Protein AF-A0A5C9CG38-F1 (afdb_monomer_lite)

Sequence (108 aa):
LFNFIDNTILIHFIHRGLAYILLVVTLVWWFKLIKIDGSSLFNSFKKWPLIIVLLQVLLGIASVLTSSGIIPGQWGYFEWMAQLHQLMGMLLLLSLVMMLYLVQRKAQ

Secondary structure (DSSP, 8-state):
-HHHHS-HHHHHHHHHHHHHHHHHHHHHHHHHHTT----HHHHHHTTHHHHHHHHHHHHHHHHHHHGGG--TT---HHHHHHHHHHHHHHHHHHHHHHHHHHHSPP--

pLDDT: mean 92.12, std 11.8, range [35.84, 98.56]

Structure (mmCIF, N/CA/C/O backbone):
data_AF-A0A5C9CG38-F1
#
_entry.id   AF-A0A5C9CG38-F1
#
loop_
_atom_site.group_PDB
_atom_site.id
_atom_site.type_symbol
_atom_site.label_atom_id
_atom_site.label_alt_id
_atom_site.label_comp_id
_atom_site.label_asym_id
_atom_site.label_entity_id
_atom_site.label_seq_id
_atom_site.pdbx_PDB_ins_code
_atom_site.Cartn_x
_atom_site.Cartn_y
_atom_site.Cartn_z
_atom_site.occupancy
_atom_site.B_iso_or_equiv
_atom_site.auth_seq_id
_atom_site.auth_comp_id
_atom_site.auth_asym_id
_atom_site.auth_atom_id
_atom_site.pdbx_PDB_model_num
ATOM 1 N N . LEU A 1 1 ? 11.182 -27.100 -9.933 1.00 53.88 1 LEU A N 1
ATOM 2 C CA . LEU A 1 1 ? 11.507 -25.985 -9.014 1.00 53.88 1 LEU A CA 1
ATOM 3 C C . LEU A 1 1 ? 12.316 -24.880 -9.703 1.00 53.88 1 LEU A C 1
ATOM 5 O O . LEU A 1 1 ? 11.860 -23.751 -9.653 1.00 53.88 1 LEU A O 1
ATOM 9 N N . PHE A 1 2 ? 13.417 -25.189 -10.409 1.00 55.34 2 PHE A N 1
ATOM 10 C CA . PHE A 1 2 ? 14.241 -24.207 -11.154 1.00 55.34 2 PHE A CA 1
ATOM 11 C C . PHE A 1 2 ? 13.436 -23.227 -12.041 1.00 55.34 2 PHE A C 1
ATOM 13 O O . PHE A 1 2 ? 13.574 -22.016 -11.930 1.00 55.34 2 PHE A O 1
ATOM 20 N N . ASN A 1 3 ? 12.461 -23.729 -12.807 1.00 64.75 3 ASN A N 1
ATOM 21 C CA . ASN A 1 3 ? 11.660 -22.903 -13.728 1.00 64.75 3 ASN A CA 1
ATOM 22 C C . ASN A 1 3 ? 10.762 -21.833 -13.049 1.00 64.75 3 ASN A C 1
ATOM 24 O O . ASN A 1 3 ? 10.271 -20.932 -13.720 1.00 64.75 3 ASN A O 1
ATOM 28 N N . PHE A 1 4 ? 10.524 -21.919 -11.731 1.00 63.34 4 PHE A N 1
ATOM 29 C CA . PHE A 1 4 ? 9.694 -20.943 -11.006 1.00 63.34 4 PHE A CA 1
ATOM 30 C C . PHE A 1 4 ? 10.463 -19.704 -10.535 1.00 63.34 4 PHE A C 1
ATOM 32 O O . PHE A 1 4 ? 9.847 -18.667 -10.303 1.00 63.34 4 PHE A O 1
ATOM 39 N N . ILE A 1 5 ? 11.782 -19.824 -10.375 1.00 70.44 5 ILE A N 1
ATOM 40 C CA . ILE A 1 5 ? 12.639 -18.778 -9.798 1.00 70.44 5 ILE A CA 1
ATOM 41 C C . ILE A 1 5 ? 13.495 -18.118 -10.886 1.00 70.44 5 ILE A C 1
ATOM 43 O O . ILE A 1 5 ? 13.788 -16.935 -10.789 1.00 70.44 5 ILE A O 1
ATOM 47 N N . ASP A 1 6 ? 13.818 -18.833 -11.964 1.00 77.69 6 ASP A N 1
ATOM 48 C CA . ASP A 1 6 ? 14.662 -18.285 -13.034 1.00 77.69 6 ASP A CA 1
ATOM 49 C C . ASP A 1 6 ? 13.848 -17.565 -14.124 1.00 77.69 6 ASP A C 1
ATOM 51 O O . ASP A 1 6 ? 14.373 -16.765 -14.900 1.00 77.69 6 ASP A O 1
ATOM 55 N N . ASN A 1 7 ? 12.536 -17.818 -14.185 1.00 88.69 7 ASN A N 1
ATOM 56 C CA . ASN A 1 7 ? 11.658 -17.200 -15.170 1.00 88.69 7 ASN A CA 1
ATOM 57 C C . ASN A 1 7 ? 11.151 -15.835 -14.676 1.00 88.69 7 ASN A C 1
ATOM 59 O O . ASN A 1 7 ? 10.155 -15.737 -13.956 1.00 88.69 7 ASN A O 1
ATOM 63 N N . THR A 1 8 ? 11.818 -14.766 -15.107 1.00 88.06 8 THR A N 1
ATOM 64 C CA . THR A 1 8 ? 11.496 -13.377 -14.733 1.00 88.06 8 THR A CA 1
ATOM 65 C C . THR A 1 8 ? 10.062 -12.976 -15.085 1.00 88.06 8 THR A C 1
ATOM 67 O O . THR A 1 8 ? 9.396 -12.302 -14.295 1.00 88.06 8 THR A O 1
ATOM 70 N N . ILE A 1 9 ? 9.534 -13.434 -16.226 1.00 89.38 9 ILE A N 1
ATOM 71 C CA . ILE A 1 9 ? 8.146 -13.173 -16.635 1.00 89.38 9 ILE A CA 1
ATOM 72 C C . ILE A 1 9 ? 7.180 -13.789 -15.622 1.00 89.38 9 ILE A C 1
ATOM 74 O O . ILE A 1 9 ? 6.231 -13.128 -15.189 1.00 89.38 9 ILE A O 1
ATOM 78 N N . LEU A 1 10 ? 7.439 -15.034 -15.217 1.00 92.12 10 LEU A N 1
ATOM 79 C CA . LEU A 1 10 ? 6.624 -15.737 -14.234 1.00 92.12 10 LEU A CA 1
ATOM 80 C C . LEU A 1 10 ? 6.702 -15.073 -12.854 1.00 92.12 10 LEU A C 1
ATOM 82 O O . LEU A 1 10 ? 5.665 -14.890 -12.221 1.00 92.12 10 LEU A O 1
ATOM 86 N N . ILE A 1 11 ? 7.888 -14.645 -12.412 1.00 92.06 11 ILE A N 1
ATOM 87 C CA . ILE A 1 11 ? 8.055 -13.913 -11.146 1.00 92.06 11 ILE A CA 1
ATOM 88 C C . ILE A 1 11 ? 7.218 -12.634 -11.154 1.00 92.06 11 ILE A C 1
ATOM 90 O O . ILE A 1 11 ? 6.448 -12.393 -10.223 1.00 92.06 11 ILE A O 1
ATOM 94 N N . HIS A 1 12 ? 7.307 -11.828 -12.218 1.00 91.88 12 HIS A N 1
ATOM 95 C CA . HIS A 1 12 ? 6.506 -10.611 -12.335 1.00 91.88 12 HIS A CA 1
ATOM 96 C C . HIS A 1 12 ? 5.005 -10.913 -12.397 1.00 91.88 12 HIS A C 1
ATOM 98 O O . HIS A 1 12 ? 4.207 -10.167 -11.831 1.00 91.88 12 HIS A O 1
ATOM 104 N N . PHE A 1 13 ? 4.601 -11.995 -13.067 1.00 93.56 13 PHE A N 1
ATOM 105 C CA . PHE A 1 13 ? 3.209 -12.438 -13.095 1.00 93.56 13 PHE A CA 1
ATOM 106 C C . PHE A 1 13 ? 2.699 -12.784 -11.692 1.00 93.56 13 PHE A C 1
ATOM 108 O O . PHE A 1 13 ? 1.689 -12.226 -11.264 1.00 93.56 13 PHE A O 1
ATOM 115 N N . ILE A 1 14 ? 3.428 -13.627 -10.954 1.00 95.50 14 ILE A N 1
ATOM 116 C CA . ILE A 1 14 ? 3.076 -14.026 -9.587 1.00 95.50 14 ILE A CA 1
ATOM 117 C C . ILE A 1 14 ? 3.047 -12.806 -8.666 1.00 95.50 14 ILE A C 1
ATOM 119 O O . ILE A 1 14 ? 2.072 -12.617 -7.947 1.00 95.50 14 ILE A O 1
ATOM 123 N N . HIS A 1 15 ? 4.062 -11.941 -8.714 1.00 95.25 15 HIS A N 1
ATOM 124 C CA . HIS A 1 15 ? 4.128 -10.747 -7.872 1.00 95.25 15 HIS A CA 1
ATOM 125 C C . HIS A 1 15 ? 2.929 -9.809 -8.096 1.00 95.25 15 HIS A C 1
ATOM 127 O O . HIS A 1 15 ? 2.287 -9.393 -7.132 1.00 95.25 15 HIS A O 1
ATOM 133 N N . ARG A 1 16 ? 2.569 -9.526 -9.358 1.00 95.69 16 ARG A N 1
ATOM 134 C CA . ARG A 1 16 ? 1.373 -8.728 -9.692 1.00 95.69 16 ARG A CA 1
ATOM 135 C C . ARG A 1 16 ? 0.089 -9.413 -9.227 1.00 95.69 16 ARG A C 1
ATOM 137 O O . ARG A 1 16 ? -0.775 -8.756 -8.653 1.00 95.69 16 ARG A O 1
ATOM 144 N N . GLY A 1 17 ? -0.010 -10.729 -9.419 1.00 97.00 17 GLY A N 1
ATOM 145 C CA . GLY A 1 17 ? -1.125 -11.532 -8.919 1.00 97.00 17 GLY A CA 1
ATOM 146 C C . GLY A 1 17 ? -1.296 -11.405 -7.404 1.00 97.00 17 GLY A C 1
ATOM 147 O O . GLY A 1 17 ? -2.394 -11.117 -6.930 1.00 97.00 17 GLY A O 1
ATOM 148 N N . LEU A 1 18 ? -0.204 -11.528 -6.644 1.00 97.31 18 LEU A N 1
ATOM 149 C CA . LEU A 1 18 ? -0.200 -11.352 -5.191 1.00 97.31 18 LEU A CA 1
ATOM 150 C C . LEU A 1 18 ? -0.602 -9.931 -4.780 1.00 97.31 18 LEU A C 1
ATOM 152 O O . LEU A 1 18 ? -1.383 -9.779 -3.843 1.00 97.31 18 LEU A O 1
ATOM 156 N N . ALA A 1 19 ? -0.132 -8.901 -5.488 1.00 97.75 19 ALA A N 1
ATOM 157 C CA . ALA A 1 19 ? -0.504 -7.515 -5.209 1.00 97.75 19 ALA A CA 1
ATOM 158 C C . ALA A 1 19 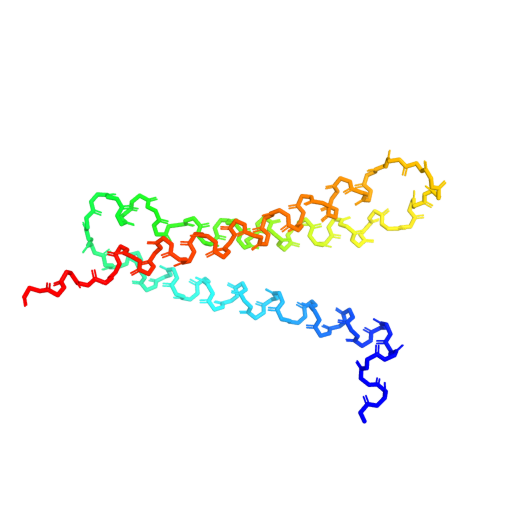? -2.019 -7.280 -5.365 1.00 97.75 19 ALA A C 1
ATOM 160 O O . ALA A 1 19 ? -2.642 -6.666 -4.497 1.00 97.75 19 ALA A O 1
ATOM 161 N N . TYR A 1 20 ? -2.641 -7.817 -6.420 1.00 97.75 20 TYR A N 1
ATOM 162 C CA . TYR A 1 20 ? -4.089 -7.696 -6.624 1.00 97.75 20 TYR A CA 1
ATOM 163 C C . TYR A 1 20 ? -4.901 -8.512 -5.614 1.00 97.75 20 TYR A C 1
ATOM 165 O O . TYR A 1 20 ? -5.910 -8.020 -5.108 1.00 97.75 20 TYR A O 1
ATOM 173 N N . ILE A 1 21 ? -4.448 -9.719 -5.261 1.00 98.38 21 ILE A N 1
ATOM 174 C CA . ILE A 1 21 ? -5.072 -10.515 -4.194 1.00 98.38 21 ILE A CA 1
ATOM 175 C C . ILE A 1 21 ? -5.023 -9.746 -2.869 1.00 98.38 21 ILE A C 1
ATOM 177 O O . ILE A 1 21 ? -6.043 -9.627 -2.190 1.00 98.38 21 ILE A O 1
ATOM 181 N N . LEU A 1 22 ? -3.866 -9.179 -2.517 1.00 98.00 22 LEU A N 1
ATOM 182 C CA . LEU A 1 22 ? -3.689 -8.412 -1.287 1.00 98.00 22 LEU A CA 1
ATOM 183 C C . LEU A 1 22 ? -4.591 -7.173 -1.253 1.00 98.00 22 LEU A C 1
ATOM 185 O O . LEU A 1 22 ? -5.200 -6.892 -0.218 1.00 98.00 22 LEU A O 1
ATOM 189 N N . LEU A 1 23 ? -4.734 -6.473 -2.382 1.00 98.50 23 LEU A N 1
ATOM 190 C CA . LEU A 1 23 ? -5.667 -5.356 -2.522 1.00 98.50 23 LEU A CA 1
ATOM 191 C C . LEU A 1 23 ? -7.114 -5.797 -2.255 1.00 98.50 23 LEU A C 1
ATOM 193 O O . LEU A 1 23 ? -7.795 -5.182 -1.436 1.00 98.50 23 LEU A O 1
ATOM 197 N N . VAL A 1 24 ? -7.575 -6.879 -2.891 1.00 98.56 24 VAL A N 1
ATOM 198 C CA . VAL A 1 24 ? -8.944 -7.396 -2.716 1.00 98.56 24 VAL A CA 1
ATOM 199 C C . VAL A 1 24 ? -9.194 -7.833 -1.274 1.00 98.56 24 VAL A C 1
ATOM 201 O O . VAL A 1 24 ? -10.207 -7.454 -0.686 1.00 98.56 24 VAL A O 1
ATOM 204 N N . VAL A 1 25 ? -8.272 -8.587 -0.670 1.00 98.31 25 VAL A N 1
ATOM 205 C CA . VAL A 1 25 ? -8.401 -9.046 0.722 1.00 98.31 25 VAL A CA 1
ATOM 206 C C . VAL A 1 25 ? -8.458 -7.859 1.683 1.00 98.31 25 VAL A C 1
ATOM 208 O O . VAL A 1 25 ? -9.332 -7.818 2.550 1.00 98.31 25 VAL A O 1
ATOM 211 N N . THR A 1 26 ? -7.583 -6.867 1.505 1.00 97.94 26 THR A N 1
ATOM 212 C CA . THR A 1 26 ? -7.554 -5.664 2.351 1.00 97.94 26 THR A CA 1
ATOM 213 C C . THR A 1 26 ? -8.822 -4.829 2.180 1.00 97.94 26 THR A C 1
ATOM 215 O O . THR A 1 26 ? -9.359 -4.324 3.163 1.00 97.94 26 THR A O 1
ATOM 218 N N . LEU A 1 27 ? -9.352 -4.730 0.958 1.00 98.31 27 LEU A N 1
ATOM 219 C CA . LEU A 1 27 ? -10.608 -4.042 0.666 1.00 98.31 27 LEU A CA 1
ATOM 220 C C . LEU A 1 27 ? -11.803 -4.728 1.344 1.00 98.31 27 LEU A C 1
ATOM 222 O O . LEU A 1 27 ? -12.580 -4.076 2.042 1.00 98.31 27 LEU A O 1
ATOM 226 N N . VAL A 1 28 ? -11.931 -6.050 1.196 1.00 98.38 28 VAL A N 1
ATOM 227 C CA . VAL A 1 28 ? -12.986 -6.842 1.853 1.00 98.38 28 VAL A CA 1
ATOM 228 C C . VAL A 1 28 ? -12.878 -6.737 3.374 1.00 98.38 28 VAL A C 1
ATOM 230 O O . VAL A 1 28 ? -13.891 -6.589 4.060 1.00 98.38 28 VAL A O 1
ATOM 233 N N . TRP A 1 29 ? -11.663 -6.796 3.917 1.00 96.88 29 TRP A N 1
ATOM 234 C CA . TRP A 1 29 ? -11.417 -6.620 5.344 1.00 96.88 29 TRP A CA 1
ATOM 235 C C . TRP A 1 29 ? -11.818 -5.221 5.826 1.00 96.88 29 TRP A C 1
ATOM 237 O O . TRP A 1 29 ? -12.542 -5.103 6.814 1.00 96.88 29 TRP A O 1
ATOM 247 N N . TRP A 1 30 ? -11.453 -4.169 5.093 1.00 96.62 30 TRP A N 1
ATOM 248 C CA . TRP A 1 30 ? -11.833 -2.796 5.416 1.00 96.62 30 TRP A CA 1
ATOM 249 C C . TRP A 1 30 ? -13.356 -2.601 5.429 1.00 96.62 30 TRP A C 1
ATOM 251 O O . TRP A 1 30 ? -13.885 -2.039 6.387 1.00 96.62 30 TRP A O 1
ATOM 261 N N . PHE A 1 31 ? -14.086 -3.154 4.451 1.00 97.69 31 PHE A N 1
ATOM 262 C CA . PHE A 1 31 ? -15.557 -3.123 4.435 1.00 97.69 31 PHE A CA 1
ATOM 263 C C . PHE A 1 31 ? -16.200 -3.791 5.658 1.00 97.69 31 PHE A C 1
ATOM 265 O O . PHE A 1 31 ? -17.303 -3.414 6.062 1.00 97.69 31 PHE A O 1
ATOM 272 N N . LYS A 1 32 ? -15.533 -4.780 6.262 1.00 95.81 32 LYS A N 1
ATOM 273 C CA . LYS A 1 32 ? -15.974 -5.370 7.531 1.00 95.81 32 LYS A CA 1
ATOM 274 C C . LYS A 1 32 ? -15.651 -4.446 8.709 1.00 95.81 32 LYS A C 1
ATOM 276 O O . LYS A 1 32 ? -16.512 -4.243 9.558 1.00 95.81 32 LYS A O 1
ATOM 281 N N . LEU A 1 33 ? -14.460 -3.844 8.742 1.00 93.75 33 LEU A N 1
ATOM 282 C CA . LEU A 1 33 ? -14.022 -2.965 9.835 1.00 93.75 33 LEU A CA 1
ATOM 283 C C . LEU A 1 33 ? -14.788 -1.643 9.932 1.00 93.75 33 LEU A C 1
ATOM 285 O O . LEU A 1 33 ? -14.951 -1.115 11.030 1.00 93.75 33 LEU A O 1
ATOM 289 N N . ILE A 1 34 ? -15.260 -1.077 8.819 1.00 94.25 34 ILE A N 1
ATOM 290 C CA . ILE A 1 34 ? -16.038 0.173 8.869 1.00 94.25 34 ILE A CA 1
ATOM 291 C C . ILE A 1 34 ? -17.356 0.014 9.631 1.00 94.25 34 ILE A C 1
ATOM 293 O O . ILE A 1 34 ? -17.838 0.994 10.182 1.00 94.25 34 ILE A O 1
ATOM 297 N N . LYS A 1 35 ? -17.894 -1.210 9.708 1.00 94.38 35 LYS A N 1
ATOM 298 C CA . LYS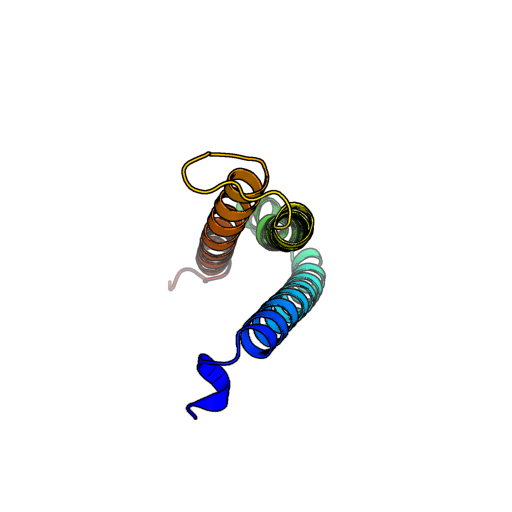 A 1 35 ? -19.121 -1.541 10.449 1.00 94.38 35 LYS A CA 1
ATOM 299 C C . LYS A 1 35 ? -18.884 -1.756 11.946 1.00 94.38 35 LYS A C 1
ATOM 301 O O . LYS A 1 35 ? -19.836 -1.990 12.679 1.00 94.38 35 LYS A O 1
ATOM 306 N N . ILE A 1 36 ? -17.625 -1.752 12.379 1.00 92.81 36 ILE A N 1
ATOM 307 C CA . ILE A 1 36 ? -17.228 -1.960 13.768 1.00 92.81 36 ILE A CA 1
ATOM 308 C C . ILE A 1 36 ? -16.784 -0.615 14.330 1.00 92.81 36 ILE A C 1
ATOM 310 O O . ILE A 1 36 ? -15.861 0.013 13.796 1.00 92.81 36 ILE A O 1
ATOM 314 N N . ASP A 1 37 ? -17.413 -0.210 15.426 1.00 88.00 37 ASP A N 1
ATOM 315 C CA . ASP A 1 37 ? -16.959 0.908 16.240 1.00 88.00 37 ASP A CA 1
ATOM 316 C C . ASP A 1 37 ? -16.009 0.407 17.325 1.00 88.00 37 ASP A C 1
ATOM 318 O O . 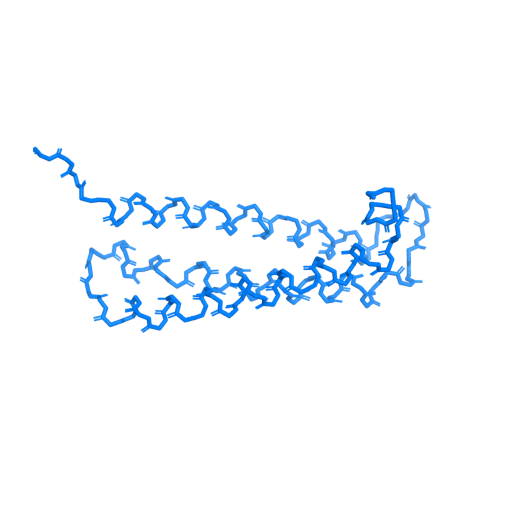ASP A 1 37 ? -16.276 -0.575 18.019 1.00 88.00 37 ASP A O 1
ATOM 322 N N . GLY A 1 38 ? -14.863 1.073 17.444 1.00 88.06 38 GLY A N 1
ATOM 323 C CA . GLY A 1 38 ? -13.854 0.778 18.454 1.00 88.06 38 GLY A CA 1
ATOM 324 C C . GLY A 1 38 ? -13.360 2.048 19.133 1.00 88.06 38 GLY A C 1
ATOM 325 O O . GLY A 1 38 ? -14.057 3.059 19.200 1.00 88.06 38 GLY A O 1
ATOM 326 N N . SER A 1 39 ? -12.124 2.014 19.626 1.00 91.50 39 SER A N 1
ATOM 327 C CA . SER A 1 39 ? -11.480 3.209 20.174 1.00 91.50 39 SER A CA 1
ATOM 328 C C . SER A 1 39 ? -11.313 4.304 19.109 1.00 91.50 39 SER A C 1
ATOM 330 O O . SER A 1 39 ? -11.269 4.029 17.908 1.00 91.50 39 SER A O 1
ATOM 332 N N . SER A 1 40 ? -11.156 5.560 19.544 1.00 92.00 40 SER A N 1
ATOM 333 C CA . SER A 1 40 ? -10.878 6.690 18.640 1.00 92.00 40 SER A CA 1
ATOM 334 C C . SER A 1 40 ? -9.654 6.431 17.743 1.00 92.00 40 SER A C 1
ATOM 336 O O . SER A 1 40 ? -9.687 6.697 16.538 1.00 92.00 40 SER A O 1
ATOM 338 N N . LEU A 1 41 ? -8.605 5.806 18.300 1.00 92.94 41 LEU A N 1
ATOM 339 C CA . LEU A 1 41 ? -7.428 5.385 17.537 1.00 92.94 41 LEU A CA 1
ATOM 340 C C . LEU A 1 41 ? -7.780 4.304 16.508 1.00 92.94 41 LEU A C 1
ATOM 342 O O . LEU A 1 41 ? -7.478 4.473 15.332 1.00 92.94 41 LEU A O 1
ATOM 346 N N . PHE A 1 42 ? -8.481 3.237 16.896 1.00 94.56 42 PHE A N 1
ATOM 347 C CA . PHE A 1 42 ? -8.918 2.203 15.952 1.00 94.56 42 PHE A CA 1
ATOM 348 C C . PHE A 1 42 ? -9.732 2.788 14.787 1.00 94.56 42 PHE A C 1
ATOM 350 O O . PHE A 1 42 ? -9.448 2.506 13.623 1.00 94.56 42 PHE A O 1
ATOM 357 N N . ASN A 1 43 ? -10.692 3.665 15.083 1.00 93.75 43 ASN A N 1
ATOM 358 C CA . ASN A 1 43 ? -11.534 4.294 14.068 1.00 93.75 43 ASN A CA 1
ATOM 359 C C . ASN A 1 43 ? -10.753 5.230 13.136 1.00 93.75 43 ASN A C 1
ATOM 361 O O . ASN A 1 43 ? -11.045 5.282 11.941 1.00 93.75 43 ASN A O 1
ATOM 365 N N . SER A 1 44 ? -9.734 5.916 13.654 1.00 93.44 44 SER A N 1
ATOM 366 C CA . SER A 1 44 ? -8.850 6.764 12.851 1.00 93.44 44 SER A CA 1
ATOM 367 C C . SER A 1 44 ? -7.928 5.938 11.957 1.00 93.44 44 SER A C 1
ATOM 369 O O . SER A 1 44 ? -7.682 6.312 10.805 1.00 93.44 44 SER A O 1
ATOM 371 N N . PHE A 1 45 ? -7.433 4.806 12.470 1.00 94.81 45 PHE A N 1
ATOM 372 C CA . PHE A 1 45 ? -6.360 4.059 11.829 1.00 94.81 45 PHE A CA 1
ATOM 373 C C . PHE A 1 45 ? -6.810 2.894 10.931 1.00 94.81 45 PHE A C 1
ATOM 375 O O . PHE A 1 45 ? -6.066 2.518 10.023 1.00 94.81 45 PHE A O 1
ATOM 382 N N . LYS A 1 46 ? -8.046 2.390 11.075 1.00 95.38 46 LYS A N 1
ATOM 383 C CA . LYS A 1 46 ? -8.573 1.244 10.303 1.00 95.38 46 LYS A CA 1
ATOM 384 C C . LYS A 1 46 ? -8.546 1.409 8.781 1.00 95.38 46 LYS A C 1
ATOM 386 O O . LYS A 1 46 ? -8.562 0.416 8.063 1.00 95.38 46 LYS A O 1
ATOM 391 N N . LYS A 1 47 ? -8.490 2.646 8.275 1.00 96.38 47 LYS A N 1
ATOM 392 C CA . LYS A 1 47 ? -8.418 2.956 6.835 1.00 96.38 47 LYS A CA 1
ATOM 393 C C . LYS A 1 47 ? -7.009 2.907 6.236 1.00 96.38 47 LYS A C 1
ATOM 395 O O . LYS A 1 47 ? -6.891 2.751 5.024 1.00 96.38 47 LYS A O 1
ATOM 400 N N . TRP A 1 48 ? -5.951 3.041 7.041 1.00 97.69 48 TRP A N 1
ATOM 401 C CA . TRP A 1 48 ? -4.587 3.184 6.516 1.00 97.69 48 TRP A CA 1
ATOM 402 C C . TRP A 1 48 ? -4.086 1.981 5.723 1.00 97.69 48 TRP A C 1
ATOM 404 O O . TRP A 1 48 ? -3.549 2.221 4.645 1.00 97.69 48 TRP A O 1
ATOM 414 N N . PRO A 1 49 ? -4.296 0.720 6.151 1.00 98.19 49 PRO A N 1
ATOM 415 C CA . PRO A 1 49 ? -3.847 -0.416 5.350 1.00 98.19 49 PRO A CA 1
ATOM 416 C C . PRO A 1 49 ? -4.438 -0.410 3.931 1.00 98.19 49 PRO A C 1
ATOM 418 O O . PRO A 1 49 ? -3.724 -0.686 2.972 1.00 98.19 49 PRO A O 1
ATOM 421 N N . LEU A 1 50 ? -5.710 -0.013 3.774 1.00 98.44 50 LEU A N 1
ATOM 422 C CA . LEU A 1 50 ? -6.350 0.100 2.458 1.00 98.44 50 LEU A CA 1
ATOM 423 C C . LEU A 1 50 ? -5.746 1.233 1.614 1.00 98.44 50 LEU A C 1
ATOM 425 O O . LEU A 1 50 ? -5.463 1.043 0.434 1.00 98.44 50 LEU A O 1
ATOM 429 N N . ILE A 1 51 ? -5.533 2.409 2.209 1.00 98.44 51 ILE A N 1
ATOM 430 C CA . ILE A 1 51 ? -4.926 3.551 1.507 1.00 98.44 51 ILE A CA 1
ATOM 431 C C . ILE A 1 51 ? -3.506 3.200 1.047 1.00 98.44 51 ILE A C 1
ATOM 433 O O . ILE A 1 51 ? -3.145 3.459 -0.099 1.00 98.44 51 ILE A O 1
ATOM 437 N N . ILE A 1 52 ? -2.712 2.577 1.919 1.00 98.56 52 ILE A N 1
ATOM 438 C CA . ILE A 1 52 ? -1.317 2.245 1.629 1.00 98.56 52 ILE A CA 1
ATOM 439 C C . ILE A 1 52 ? -1.227 1.154 0.557 1.00 98.56 52 ILE A C 1
ATOM 441 O O . ILE A 1 52 ? -0.443 1.314 -0.374 1.00 98.56 52 ILE A O 1
ATOM 445 N N . VAL A 1 53 ? -2.045 0.091 0.609 1.00 98.50 53 VAL A N 1
ATOM 446 C CA . VAL A 1 53 ? -2.011 -0.955 -0.434 1.00 98.50 53 VAL A CA 1
ATOM 447 C C . VAL A 1 53 ? -2.456 -0.417 -1.801 1.00 98.50 53 VAL A C 1
ATOM 449 O O . VAL A 1 53 ? -1.890 -0.806 -2.820 1.00 98.50 53 VAL A O 1
ATOM 452 N N . LEU A 1 54 ? -3.406 0.528 -1.845 1.00 98.50 54 LEU A N 1
ATOM 453 C CA . LEU A 1 54 ? -3.786 1.216 -3.085 1.00 98.50 54 LEU A CA 1
ATOM 454 C C . LEU A 1 54 ? -2.606 2.002 -3.668 1.00 98.50 54 LEU A C 1
ATOM 456 O O . LEU A 1 54 ? -2.282 1.838 -4.844 1.00 98.50 54 LEU A O 1
ATOM 460 N N . LEU A 1 55 ? -1.927 2.807 -2.844 1.00 98.38 55 LEU A N 1
ATOM 461 C CA . LEU A 1 55 ? -0.737 3.550 -3.268 1.00 98.38 55 LEU A CA 1
ATOM 462 C C . LEU A 1 55 ? 0.393 2.611 -3.700 1.00 98.38 55 LEU A C 1
ATOM 464 O O . LEU A 1 55 ? 1.031 2.855 -4.721 1.00 98.38 55 LEU A O 1
ATOM 468 N N . GLN A 1 56 ? 0.606 1.512 -2.977 1.00 98.31 56 GLN A N 1
ATOM 469 C CA . GLN A 1 56 ? 1.594 0.498 -3.324 1.00 98.31 56 GLN A CA 1
ATOM 470 C C . GLN A 1 56 ? 1.311 -0.095 -4.713 1.00 98.31 56 GLN A C 1
ATOM 472 O O . GLN A 1 56 ? 2.217 -0.149 -5.540 1.00 98.31 56 GLN A O 1
ATOM 477 N N . VAL A 1 57 ? 0.069 -0.485 -5.022 1.00 98.44 57 VAL A N 1
ATOM 478 C CA . VAL A 1 57 ? -0.294 -1.022 -6.348 1.00 98.44 57 VAL A CA 1
ATOM 479 C C . VAL A 1 57 ? -0.091 0.018 -7.455 1.00 98.44 57 VAL A C 1
ATOM 481 O O . VAL A 1 57 ? 0.484 -0.311 -8.494 1.00 98.44 57 VAL A O 1
ATOM 484 N N . LEU A 1 58 ? -0.499 1.272 -7.232 1.00 98.38 58 LEU A N 1
ATOM 485 C CA . LEU A 1 58 ? -0.308 2.358 -8.200 1.00 98.38 58 LEU A CA 1
ATOM 486 C C . LEU A 1 58 ? 1.176 2.613 -8.489 1.00 98.38 58 LEU A C 1
ATOM 488 O O . LEU A 1 58 ? 1.567 2.689 -9.652 1.00 98.38 58 LEU A O 1
ATOM 492 N N . LEU A 1 59 ? 2.009 2.678 -7.447 1.00 98.44 59 LEU A N 1
ATOM 493 C CA . LEU A 1 59 ? 3.457 2.837 -7.593 1.00 98.44 59 LEU A CA 1
ATOM 494 C C . LEU A 1 59 ? 4.089 1.631 -8.295 1.00 98.44 59 LEU A C 1
ATOM 496 O O . LEU A 1 59 ? 4.966 1.813 -9.129 1.00 98.44 59 LEU A O 1
ATOM 500 N N . GLY A 1 60 ? 3.601 0.413 -8.036 1.00 98.06 60 GLY A N 1
ATOM 501 C CA . GLY A 1 60 ? 4.081 -0.794 -8.714 1.00 98.06 60 GLY A CA 1
ATOM 502 C C . GLY A 1 60 ? 3.788 -0.777 -10.217 1.00 98.06 60 GLY A C 1
ATOM 503 O O . GLY A 1 60 ? 4.651 -1.121 -11.023 1.00 98.06 60 GLY A O 1
ATOM 504 N N . ILE A 1 61 ? 2.598 -0.313 -10.615 1.00 98.06 61 ILE A N 1
ATOM 505 C CA . ILE A 1 61 ? 2.260 -0.086 -12.028 1.00 98.06 61 ILE A CA 1
ATOM 506 C C . ILE A 1 61 ? 3.146 1.021 -12.616 1.00 98.06 61 ILE A C 1
ATOM 508 O O . ILE A 1 61 ? 3.700 0.841 -13.699 1.00 98.06 61 ILE A O 1
ATOM 512 N N . ALA A 1 62 ? 3.337 2.133 -11.899 1.00 97.88 62 ALA A N 1
ATOM 513 C CA . ALA A 1 62 ? 4.194 3.231 -12.343 1.00 97.88 62 ALA A CA 1
ATOM 514 C C . ALA A 1 62 ? 5.655 2.791 -12.549 1.00 97.88 62 ALA A C 1
ATOM 516 O O . ALA A 1 62 ? 6.271 3.179 -13.541 1.00 97.88 62 ALA A O 1
ATOM 517 N N . SER A 1 63 ? 6.200 1.930 -11.684 1.00 96.88 63 SER A N 1
ATOM 518 C CA . SER A 1 63 ? 7.527 1.329 -11.866 1.00 96.88 63 SER A CA 1
ATOM 519 C C . SER A 1 63 ? 7.614 0.511 -13.153 1.00 96.88 63 SER A C 1
ATOM 521 O O . SER A 1 63 ? 8.596 0.621 -13.879 1.00 96.88 63 SER A O 1
ATOM 523 N N . VAL A 1 64 ? 6.584 -0.273 -13.489 1.00 95.62 64 VAL A N 1
ATOM 524 C CA . VAL A 1 64 ? 6.558 -1.025 -14.756 1.00 95.62 64 VAL A CA 1
ATOM 525 C C . VAL A 1 64 ? 6.541 -0.070 -15.949 1.00 95.62 64 VAL A C 1
ATOM 527 O O . VAL A 1 64 ? 7.340 -0.239 -16.867 1.00 95.62 64 VAL A O 1
ATOM 530 N N . LEU A 1 65 ? 5.690 0.959 -15.924 1.00 96.69 65 LEU A N 1
ATOM 531 C CA . LEU A 1 65 ? 5.569 1.930 -17.019 1.00 96.69 65 LEU A CA 1
ATOM 532 C C . LEU A 1 65 ? 6.834 2.776 -17.225 1.00 96.69 65 LEU A C 1
ATOM 534 O O . LEU A 1 65 ? 7.124 3.180 -18.345 1.00 96.69 65 LEU A O 1
ATOM 538 N N . THR A 1 66 ? 7.592 3.041 -16.160 1.00 96.38 66 THR A N 1
ATOM 539 C CA . THR A 1 66 ? 8.829 3.840 -16.216 1.00 96.38 66 THR A CA 1
ATOM 540 C C . THR A 1 66 ? 10.087 2.999 -16.450 1.00 96.38 66 THR A C 1
ATOM 542 O O . THR A 1 66 ? 11.141 3.556 -16.754 1.00 96.38 66 THR A O 1
ATOM 545 N N . SER A 1 67 ? 9.990 1.666 -16.376 1.00 93.44 67 SER A N 1
ATOM 546 C CA . SER A 1 67 ? 11.135 0.749 -16.501 1.00 93.44 67 SER A CA 1
ATOM 547 C C . SER A 1 67 ? 11.842 0.786 -17.861 1.00 93.44 67 SER A C 1
ATOM 549 O O . SER A 1 67 ? 13.028 0.485 -17.944 1.00 93.44 67 SER A O 1
ATOM 551 N N . SER A 1 68 ? 11.164 1.206 -18.932 1.00 93.50 68 SER A N 1
ATOM 552 C CA . SER A 1 68 ? 11.786 1.351 -20.256 1.00 93.50 68 SER A CA 1
ATOM 553 C C . SER A 1 68 ? 12.773 2.521 -20.342 1.00 93.50 68 SER A C 1
ATOM 555 O O . SER A 1 68 ? 13.526 2.604 -21.306 1.00 93.50 68 SER A O 1
ATOM 557 N N . GLY A 1 69 ? 12.756 3.435 -19.365 1.00 90.00 69 GLY A N 1
ATOM 558 C CA . GLY A 1 69 ? 13.615 4.621 -19.308 1.00 90.00 69 GLY A CA 1
ATOM 559 C C . GLY A 1 69 ? 14.838 4.483 -18.399 1.00 90.00 69 GLY A C 1
ATOM 560 O O . GLY A 1 69 ? 15.430 5.502 -18.052 1.00 90.00 69 GLY A O 1
ATOM 561 N N . ILE A 1 70 ? 15.193 3.269 -17.965 1.00 93.81 70 ILE A N 1
ATOM 562 C CA . ILE A 1 70 ? 16.326 3.042 -17.056 1.00 93.81 70 ILE A CA 1
ATOM 563 C C . ILE A 1 70 ? 17.646 3.373 -17.762 1.00 93.81 70 ILE A C 1
ATOM 565 O O . ILE A 1 70 ? 17.957 2.816 -18.816 1.00 93.81 70 ILE A O 1
ATOM 569 N N . ILE A 1 71 ? 18.449 4.235 -17.135 1.00 92.88 71 ILE A N 1
ATOM 570 C CA . ILE A 1 71 ? 19.813 4.557 -17.563 1.00 92.88 71 ILE A CA 1
ATOM 571 C C . ILE A 1 71 ? 20.772 4.069 -16.468 1.00 92.88 71 ILE A C 1
ATOM 573 O O . ILE A 1 71 ? 20.722 4.583 -15.348 1.00 92.88 71 ILE A O 1
ATOM 577 N N . PRO A 1 72 ? 21.654 3.091 -16.751 1.00 91.50 72 PRO A N 1
ATOM 578 C CA . PRO A 1 72 ? 22.578 2.562 -15.754 1.00 91.50 72 PRO A CA 1
ATOM 579 C C . PRO A 1 72 ? 23.418 3.659 -15.087 1.00 91.50 72 PRO A C 1
ATOM 581 O O . PRO A 1 72 ? 24.028 4.488 -15.760 1.00 91.50 72 PRO A O 1
ATOM 584 N N . GLY A 1 73 ? 23.461 3.644 -13.754 1.00 92.44 73 GLY A N 1
ATOM 585 C CA . GLY A 1 73 ? 24.229 4.604 -12.957 1.00 92.44 73 GLY A CA 1
ATOM 586 C C . GLY A 1 73 ? 23.560 5.967 -12.756 1.00 92.44 73 GLY A C 1
ATOM 587 O O . GLY A 1 73 ? 24.181 6.847 -12.164 1.00 92.44 73 GLY A O 1
ATOM 588 N N . GLN A 1 74 ? 22.316 6.157 -13.207 1.00 94.38 74 GLN A N 1
ATOM 589 C CA . GLN A 1 74 ? 21.562 7.392 -12.993 1.00 94.38 74 GLN A CA 1
ATOM 590 C C . GLN A 1 74 ? 20.298 7.143 -12.178 1.00 94.38 74 GLN A C 1
ATOM 592 O O . GLN A 1 74 ? 19.640 6.119 -12.317 1.00 94.38 74 GLN A O 1
ATOM 597 N N . TRP A 1 75 ? 19.952 8.113 -11.334 1.00 95.69 75 TRP A N 1
ATOM 598 C CA . TRP A 1 75 ? 18.694 8.104 -10.602 1.00 95.69 75 TRP A CA 1
ATOM 599 C C . TRP A 1 75 ? 17.611 8.796 -11.428 1.00 95.69 75 TRP A C 1
ATOM 601 O O . TRP A 1 75 ? 17.700 9.996 -11.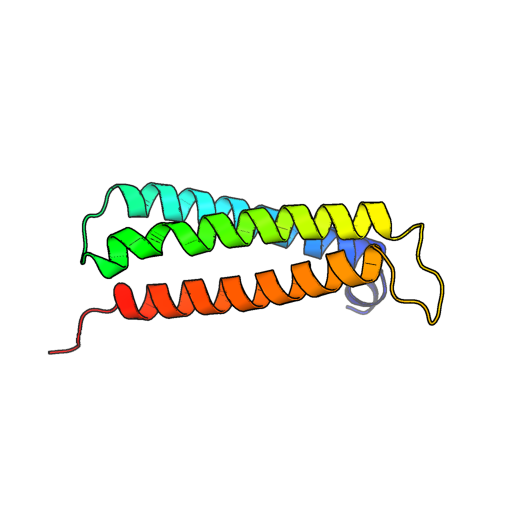688 1.00 95.69 75 TRP A O 1
ATOM 611 N N . GLY A 1 76 ? 16.583 8.057 -11.826 1.00 94.81 76 GLY A N 1
ATOM 612 C CA . GLY A 1 76 ? 15.490 8.536 -12.656 1.00 94.81 76 GLY A CA 1
ATOM 613 C C . GLY A 1 76 ? 14.112 8.243 -12.068 1.00 94.81 76 GLY A C 1
ATOM 614 O O . GLY A 1 76 ? 13.929 7.999 -10.872 1.00 94.81 76 GLY A O 1
ATOM 615 N N . TYR A 1 77 ? 13.100 8.314 -12.934 1.00 95.62 77 TYR A N 1
ATOM 616 C CA . TYR A 1 77 ? 11.710 8.072 -12.546 1.00 95.62 77 TYR A CA 1
ATOM 617 C C . TYR A 1 77 ? 11.488 6.639 -12.064 1.00 95.62 77 TYR A C 1
ATOM 619 O O . TYR A 1 77 ? 10.756 6.438 -11.097 1.00 95.62 77 TYR A O 1
ATOM 627 N N . PHE A 1 78 ? 12.133 5.661 -12.705 1.00 96.25 78 PHE A N 1
ATOM 628 C CA . PHE A 1 78 ? 12.026 4.261 -12.310 1.00 96.25 78 PHE A CA 1
ATOM 629 C C . PHE A 1 78 ? 12.479 4.052 -10.861 1.00 96.25 78 PHE A C 1
ATOM 631 O O . PHE A 1 78 ? 11.741 3.460 -10.075 1.00 96.25 78 PHE A O 1
ATOM 638 N N . GLU A 1 79 ? 13.640 4.593 -10.486 1.00 96.69 79 GLU A N 1
ATOM 639 C CA . GLU A 1 79 ? 14.212 4.483 -9.144 1.00 96.69 79 GLU A CA 1
ATOM 640 C C . GLU A 1 79 ? 13.288 5.121 -8.104 1.00 96.69 79 GLU A C 1
ATOM 642 O O . GLU A 1 79 ? 12.993 4.496 -7.087 1.00 96.69 79 GLU A O 1
ATOM 647 N N . TRP A 1 80 ? 12.747 6.315 -8.381 1.00 97.19 80 TRP A N 1
ATOM 648 C CA . TRP A 1 80 ? 11.756 6.947 -7.506 1.00 97.19 80 TRP A CA 1
ATOM 649 C C . TRP A 1 80 ? 10.516 6.076 -7.309 1.00 97.19 80 TRP A C 1
ATOM 651 O O . TRP A 1 80 ? 10.125 5.821 -6.170 1.00 97.19 80 TRP A O 1
ATOM 661 N N . MET A 1 81 ? 9.901 5.597 -8.395 1.00 97.81 81 MET A N 1
ATOM 662 C CA . MET A 1 81 ? 8.693 4.774 -8.300 1.00 97.81 81 MET A CA 1
ATOM 663 C C . MET A 1 81 ? 8.976 3.461 -7.563 1.00 97.81 81 MET A C 1
ATOM 665 O O . MET A 1 81 ? 8.205 3.075 -6.687 1.00 97.81 81 MET A O 1
ATOM 669 N N . ALA A 1 82 ? 10.097 2.800 -7.867 1.00 96.31 82 ALA A N 1
ATOM 670 C CA . ALA A 1 82 ? 10.477 1.525 -7.265 1.00 96.31 82 ALA A CA 1
ATOM 671 C C . ALA A 1 82 ? 10.772 1.651 -5.762 1.00 96.31 82 ALA A C 1
ATOM 673 O O . ALA A 1 82 ? 10.284 0.841 -4.973 1.00 96.31 82 ALA A O 1
ATOM 674 N N . GLN A 1 83 ? 11.508 2.683 -5.345 1.00 98.00 83 GLN A N 1
ATOM 675 C CA . GLN A 1 83 ? 11.835 2.907 -3.934 1.00 98.00 83 GLN A CA 1
ATOM 676 C C . GLN A 1 83 ? 10.608 3.335 -3.127 1.00 98.00 83 GLN A C 1
ATOM 678 O O . GLN A 1 83 ? 10.377 2.829 -2.029 1.00 98.00 83 GLN A O 1
ATOM 683 N N . LEU A 1 84 ? 9.762 4.208 -3.684 1.00 98.44 84 LEU A N 1
ATOM 684 C CA . LEU A 1 84 ? 8.499 4.576 -3.043 1.00 98.44 84 LEU A CA 1
ATOM 685 C C . LEU A 1 84 ? 7.545 3.378 -2.955 1.00 98.44 84 LEU A C 1
ATOM 687 O O . LEU A 1 84 ? 6.880 3.209 -1.935 1.00 98.44 84 LEU A O 1
ATOM 691 N N . HIS A 1 85 ? 7.495 2.517 -3.976 1.00 98.19 85 HIS A N 1
ATOM 692 C CA . HIS A 1 85 ? 6.730 1.271 -3.936 1.00 98.19 85 HIS A CA 1
ATOM 693 C C . HIS A 1 85 ? 7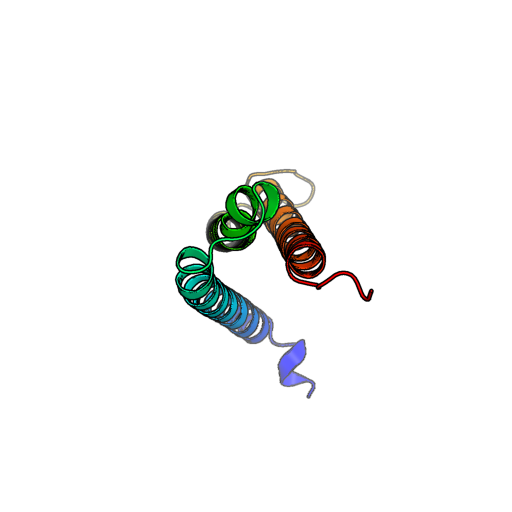.205 0.355 -2.797 1.00 98.19 85 HIS A C 1
ATOM 695 O O . HIS A 1 85 ? 6.382 -0.142 -2.025 1.00 98.19 85 HIS A O 1
ATOM 701 N N . GLN A 1 86 ? 8.523 0.166 -2.657 1.00 98.19 86 GLN A N 1
ATOM 702 C CA . GLN A 1 86 ? 9.118 -0.623 -1.573 1.00 98.19 86 GLN A CA 1
ATOM 703 C C . GLN A 1 86 ? 8.805 -0.027 -0.197 1.00 98.19 86 GLN A C 1
ATOM 705 O O . GLN A 1 86 ? 8.339 -0.747 0.689 1.00 98.19 86 GLN A O 1
ATOM 710 N N . LEU A 1 87 ? 8.975 1.288 -0.035 1.00 98.56 87 LEU A N 1
ATOM 711 C CA . LEU A 1 87 ? 8.643 1.998 1.199 1.00 98.56 87 LEU A CA 1
ATOM 712 C C . LEU A 1 87 ? 7.167 1.815 1.574 1.00 98.56 87 LEU A C 1
ATOM 714 O O . LEU A 1 87 ? 6.862 1.487 2.719 1.00 98.56 87 LEU A O 1
ATOM 718 N N . MET A 1 88 ? 6.245 1.966 0.618 1.00 98.50 88 MET A N 1
ATOM 719 C CA . MET A 1 88 ? 4.819 1.733 0.860 1.00 98.50 88 MET A CA 1
ATOM 720 C C . MET A 1 88 ? 4.529 0.284 1.258 1.00 98.50 88 MET A C 1
ATOM 722 O O . MET A 1 88 ? 3.707 0.061 2.142 1.00 98.50 88 MET A O 1
ATOM 726 N N . GLY A 1 89 ? 5.241 -0.694 0.692 1.00 98.06 89 GLY A N 1
ATOM 727 C CA . GLY A 1 89 ? 5.159 -2.091 1.129 1.00 98.06 89 GLY A CA 1
ATOM 728 C C . GLY A 1 89 ? 5.564 -2.289 2.593 1.00 98.06 89 GLY A C 1
ATOM 729 O O . GLY A 1 89 ? 4.882 -2.992 3.341 1.00 98.06 89 GLY A O 1
ATOM 730 N N . MET A 1 90 ? 6.629 -1.621 3.039 1.00 98.50 90 MET A N 1
ATOM 731 C CA . MET A 1 90 ? 7.051 -1.649 4.445 1.00 98.50 90 MET A CA 1
ATOM 732 C C . MET A 1 90 ? 6.032 -0.950 5.357 1.00 98.50 90 MET A C 1
ATOM 734 O O . MET A 1 90 ? 5.687 -1.466 6.421 1.00 98.50 90 MET A O 1
ATOM 738 N N . LEU A 1 91 ? 5.499 0.198 4.932 1.00 98.56 91 LEU A N 1
ATOM 739 C CA . LEU A 1 91 ? 4.464 0.927 5.670 1.00 98.56 91 LEU A CA 1
ATOM 740 C C . LEU A 1 91 ? 3.150 0.142 5.756 1.00 98.56 91 LEU A C 1
ATOM 742 O O . LEU A 1 91 ? 2.471 0.211 6.781 1.00 98.56 91 LEU A O 1
ATOM 746 N N . LEU A 1 92 ? 2.809 -0.647 4.732 1.00 98.44 92 LEU A N 1
ATOM 747 C CA . LEU A 1 92 ? 1.652 -1.536 4.769 1.00 98.44 92 LEU A CA 1
ATOM 748 C C . LEU A 1 92 ? 1.804 -2.548 5.905 1.00 98.44 92 LEU A C 1
ATOM 750 O O . LEU A 1 92 ? 0.899 -2.665 6.732 1.00 98.44 92 LEU A O 1
ATOM 754 N N . LEU A 1 93 ? 2.960 -3.213 6.003 1.00 98.06 93 LEU A N 1
ATOM 755 C CA . LEU A 1 93 ? 3.247 -4.147 7.094 1.00 98.06 93 LEU A CA 1
ATOM 756 C C . LEU A 1 93 ? 3.107 -3.470 8.465 1.00 98.06 93 LEU A C 1
ATOM 758 O O . LEU A 1 93 ? 2.407 -3.988 9.334 1.00 98.06 93 LEU A O 1
ATOM 762 N N . LEU A 1 94 ? 3.706 -2.291 8.650 1.00 98.12 94 LEU A N 1
ATOM 763 C CA . LEU A 1 94 ? 3.606 -1.547 9.910 1.00 98.12 94 LEU A CA 1
ATOM 764 C C . LEU A 1 94 ? 2.162 -1.152 10.242 1.00 98.12 94 LEU A C 1
ATOM 766 O O . LEU A 1 94 ? 1.744 -1.255 11.395 1.00 98.12 94 LEU A O 1
ATOM 770 N N . SER A 1 95 ? 1.373 -0.758 9.241 1.00 97.62 95 SER A N 1
ATOM 771 C CA . SER A 1 95 ? -0.038 -0.422 9.440 1.00 97.62 95 SER A CA 1
ATOM 772 C C . SER A 1 95 ? -0.865 -1.634 9.885 1.00 97.62 95 SER A C 1
ATOM 774 O O . SER A 1 95 ? -1.728 -1.501 10.753 1.00 97.62 95 SER A O 1
ATOM 776 N N . LEU A 1 96 ? -0.568 -2.827 9.361 1.00 97.00 96 LEU A N 1
ATOM 777 C CA . LEU A 1 96 ? -1.211 -4.077 9.768 1.00 97.00 96 LEU A CA 1
ATOM 778 C C . LEU A 1 96 ? -0.794 -4.492 11.184 1.00 97.00 96 LEU A C 1
ATOM 780 O O . LEU A 1 96 ? -1.651 -4.875 11.978 1.00 97.00 96 LEU A O 1
ATOM 784 N N . VAL A 1 97 ? 0.490 -4.356 11.534 1.00 97.00 97 VAL A N 1
ATOM 785 C CA . VAL A 1 97 ? 0.991 -4.607 12.898 1.00 97.00 97 VAL A CA 1
ATOM 786 C C . VAL A 1 97 ? 0.331 -3.661 13.901 1.00 97.00 97 VAL A C 1
ATOM 788 O O . VAL A 1 97 ? -0.145 -4.097 14.944 1.00 97.00 97 VAL A O 1
ATOM 791 N N . MET A 1 98 ? 0.215 -2.374 13.587 1.00 95.44 98 MET A N 1
ATOM 792 C CA . MET A 1 98 ? -0.507 -1.425 14.435 1.00 95.44 98 MET A CA 1
ATOM 793 C C . MET A 1 98 ? -1.981 -1.828 14.603 1.00 95.44 98 MET A C 1
ATOM 795 O O . MET A 1 98 ? -2.505 -1.790 15.715 1.00 95.44 98 MET A O 1
ATOM 799 N N . MET A 1 99 ? -2.651 -2.268 13.533 1.00 95.44 99 MET A N 1
ATOM 800 C CA . MET A 1 99 ? -4.026 -2.769 13.630 1.00 95.44 99 MET A CA 1
ATOM 801 C C . MET A 1 99 ? -4.133 -4.033 14.488 1.00 95.44 99 MET A C 1
ATOM 803 O O . MET A 1 99 ? -5.112 -4.175 15.217 1.00 95.44 99 MET A O 1
ATOM 807 N N . LEU A 1 100 ? -3.123 -4.907 14.475 1.00 94.81 100 LEU A N 1
ATOM 808 C CA . LEU A 1 100 ? -3.048 -6.054 15.377 1.00 94.81 100 LEU A CA 1
ATOM 809 C C . LEU A 1 100 ? -3.057 -5.601 16.848 1.00 94.81 100 LEU 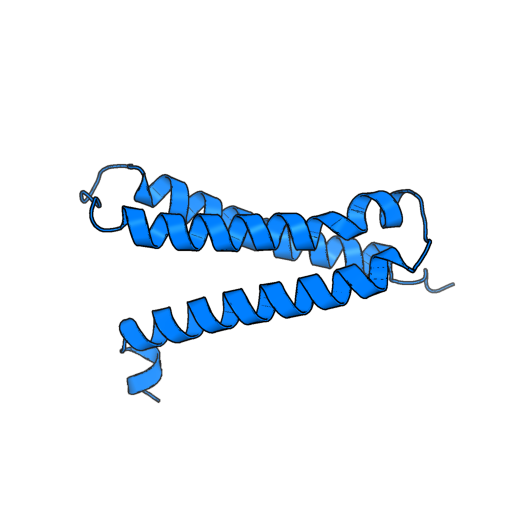A C 1
ATOM 811 O O . LEU A 1 100 ? -3.863 -6.110 17.621 1.00 94.81 100 LEU A O 1
ATOM 815 N N . TYR A 1 101 ? -2.257 -4.596 17.219 1.00 93.38 101 TYR A N 1
ATOM 816 C CA . TYR A 1 101 ? -2.254 -4.037 18.581 1.00 93.38 101 TYR A CA 1
ATOM 817 C C . TYR A 1 101 ? -3.564 -3.334 18.958 1.00 93.38 101 TYR A C 1
ATOM 819 O O . TYR A 1 101 ? -3.977 -3.390 20.112 1.00 93.38 101 TYR A O 1
ATOM 827 N N . LEU A 1 102 ? -4.229 -2.674 18.004 1.00 92.06 102 LEU A N 1
ATOM 828 C CA . LEU A 1 102 ? -5.497 -1.977 18.255 1.00 92.06 102 LEU A CA 1
ATOM 829 C C . LEU A 1 102 ? -6.695 -2.931 18.386 1.00 92.06 102 LEU A C 1
ATOM 831 O O . LEU A 1 102 ? -7.695 -2.559 18.999 1.00 92.06 102 LEU A O 1
ATOM 835 N N . VAL A 1 103 ? -6.611 -4.132 17.805 1.00 90.00 103 VAL A N 1
ATOM 836 C CA . VAL A 1 103 ? -7.667 -5.159 17.860 1.00 90.00 103 VAL A CA 1
ATOM 837 C C . VAL A 1 103 ? -7.435 -6.169 18.986 1.00 90.00 103 VAL A C 1
ATOM 839 O O . VAL A 1 103 ? -8.400 -6.728 19.510 1.00 90.00 103 VAL A O 1
ATOM 842 N N . GLN A 1 104 ? -6.184 -6.408 19.391 1.00 82.31 104 GLN A N 1
ATOM 843 C CA . GLN A 1 104 ? -5.887 -7.256 20.542 1.00 82.31 104 GLN A CA 1
ATOM 844 C C . GLN A 1 104 ? -6.535 -6.674 21.805 1.00 82.31 104 GLN A C 1
ATOM 846 O O . GLN A 1 104 ? -6.235 -5.562 22.240 1.00 82.31 104 GLN A O 1
ATOM 851 N N . ARG A 1 105 ? -7.437 -7.448 22.420 1.00 62.03 105 ARG A N 1
ATOM 852 C CA . ARG A 1 105 ? -7.906 -7.157 23.778 1.00 62.03 105 ARG A CA 1
ATOM 853 C C . ARG A 1 105 ? -6.687 -7.178 24.696 1.00 62.03 105 ARG A C 1
ATOM 855 O O . ARG A 1 105 ? -5.894 -8.114 24.615 1.00 62.03 105 ARG A O 1
ATOM 862 N N . LYS A 1 106 ? -6.553 -6.183 25.584 1.00 52.53 106 LYS A N 1
ATOM 863 C CA . LYS A 1 106 ? -5.655 -6.325 26.738 1.00 52.53 106 LYS A CA 1
ATOM 864 C C . LYS A 1 106 ? -6.013 -7.655 27.401 1.00 52.53 106 LYS A C 1
ATOM 866 O O . LYS A 1 106 ? -7.164 -7.824 27.798 1.00 52.53 106 LYS A O 1
ATOM 871 N N . ALA A 1 107 ? -5.063 -8.585 27.461 1.00 45.34 107 ALA A N 1
ATOM 872 C CA . ALA A 1 107 ? -5.162 -9.697 28.389 1.00 45.34 107 ALA A CA 1
ATOM 873 C C . ALA A 1 107 ? -5.253 -9.059 29.782 1.00 45.34 107 ALA A C 1
ATOM 875 O O . ALA A 1 107 ? -4.294 -8.426 30.227 1.00 45.34 107 ALA A O 1
ATOM 876 N N . GLN A 1 108 ? -6.454 -9.070 30.358 1.00 35.84 108 GLN A N 1
ATOM 877 C CA . GLN A 1 108 ? -6.694 -8.734 31.757 1.00 35.84 108 GLN A CA 1
ATOM 878 C C . GLN A 1 108 ? -6.645 -10.026 32.554 1.00 35.84 108 GLN A C 1
ATOM 880 O O . GLN A 1 108 ? -7.233 -11.017 32.061 1.00 35.84 108 GLN A O 1
#

Foldseek 3Di:
DVCCPVDPVNVVVVVLVVLVVQLVVLVVVLVVQCPDDADPCLNVLSCLLNVLSVLLNVLVVQLVVCVVVDDPPDDDSNNVSVVSSVVSVVVSVVSVVVNVVRPDDPPD

Radius of gyration: 17.36 Å; chains: 1; bounding box: 43×34×52 Å